Protein AF-A0A6H9XPT9-F1 (afdb_monomer)

Solvent-accessible surface area (backbone atoms only — not comparable to full-atom values): 5503 Å² total; per-residue (Å²): 140,83,76,79,55,76,62,50,59,53,51,52,49,50,50,55,50,51,52,51,52,53,52,51,53,49,52,53,34,50,54,47,29,53,53,23,34,53,50,10,45,52,46,8,51,52,44,22,51,27,47,22,66,55,41,90,73,80,65,97,65,59,50,74,48,76,48,78,59,93,66,28,32,37,12,39,14,41,14,72,32,86,77,46,72,21,69,27,72,32,76,38,68,55,78,39,75,66,88,71,135

Nearest PDB structures (foldseek):
  8cht-assembly4_D  TM=5.388E-01  e=3.438E-01  Homo sapiens
  3w03-assembly1_B  TM=7.485E-01  e=9.575E-01  Homo sapiens
  8chv-assembly1_B  TM=4.580E-01  e=3.025E-01  Homo sapiens
  5bw0-assembly2_D  TM=3.370E-01  e=1.237E+00  Pseudomonas aeruginosa PAO1
  5vtm-assembly1_V  TM=3.633E-01  e=2.346E+00  Pseudomonas aeruginosa PAO1

Mean predicted aligned error: 6.99 Å

Sequence (101 aa):
MLGNDDGAVTVETAIATGALIAVFTTLVAGLVAVGAHLAAIDIVGAAARAYTIGVPYEPPRGAVTVTESGGLATATAVVPSPLGAQTARAIFPIEQEFGTP

pLDDT: mean 89.88, std 13.87, range [42.06, 98.5]

Foldseek 3Di:
DDDPCVVVVVVVVVVVVVVVVVVVVVVVLVVQLVVQQVLQVVQQVVCQVCQLVQHDDDRPAFDWDWDDDPQKIKIKTWGAGPVGIHIDIDIDGRPDHHPDD

Radius of gyration: 23.99 Å; Cα contacts (8 Å, |Δi|>4): 143; chains: 1; bounding box: 65×18×70 Å

Organism: NCBI:txid43768

Structure (mmCIF, N/CA/C/O backbone):
data_AF-A0A6H9XPT9-F1
#
_entry.id   AF-A0A6H9XPT9-F1
#
loop_
_atom_site.group_PDB
_atom_site.id
_atom_site.type_symbol
_atom_site.label_atom_id
_atom_site.label_alt_id
_atom_site.label_comp_id
_atom_site.label_asym_id
_atom_site.label_entity_id
_atom_site.label_seq_id
_atom_site.pdbx_PDB_ins_code
_atom_site.Cartn_x
_atom_site.Cartn_y
_atom_site.Cartn_z
_atom_site.occupancy
_atom_site.B_iso_or_equiv
_atom_site.auth_seq_id
_atom_site.auth_comp_id
_atom_site.auth_asym_id
_atom_site.auth_atom_id
_atom_site.pdbx_PDB_model_num
ATOM 1 N N . MET A 1 1 ? 38.560 7.693 -45.752 1.00 42.06 1 MET A N 1
ATOM 2 C CA . MET A 1 1 ? 37.948 7.303 -44.466 1.00 42.06 1 MET A CA 1
ATOM 3 C C . MET A 1 1 ? 36.934 8.373 -44.100 1.00 42.06 1 MET A C 1
ATOM 5 O O . MET A 1 1 ? 37.325 9.405 -43.584 1.00 42.06 1 MET A O 1
ATOM 9 N N . LEU A 1 2 ? 35.669 8.170 -44.460 1.00 49.44 2 LEU A N 1
ATOM 10 C CA . LEU A 1 2 ? 34.535 8.928 -43.930 1.00 49.44 2 LEU A CA 1
ATOM 11 C C . LEU A 1 2 ? 33.690 7.873 -43.226 1.00 49.44 2 LEU A C 1
ATOM 13 O O . LEU A 1 2 ? 33.045 7.054 -43.879 1.00 49.44 2 LEU A O 1
ATOM 17 N N . GLY A 1 3 ? 33.896 7.777 -41.914 1.00 53.34 3 GLY A N 1
ATOM 18 C CA . GLY A 1 3 ? 33.158 6.875 -41.046 1.00 53.34 3 GLY A CA 1
ATOM 19 C C . GLY A 1 3 ? 31.707 7.327 -40.971 1.00 53.34 3 GLY A C 1
ATOM 20 O O . GLY A 1 3 ? 31.407 8.514 -41.013 1.00 53.34 3 GLY A O 1
ATOM 21 N N . ASN A 1 4 ? 30.818 6.351 -40.939 1.00 59.25 4 ASN A N 1
ATOM 22 C CA . ASN A 1 4 ? 29.375 6.491 -40.886 1.00 59.25 4 ASN A CA 1
ATOM 23 C C . ASN A 1 4 ? 28.921 7.077 -39.527 1.00 59.25 4 ASN A C 1
ATOM 25 O O . ASN A 1 4 ? 28.417 6.339 -38.680 1.00 59.25 4 ASN A O 1
ATOM 29 N N . ASP A 1 5 ? 29.107 8.382 -39.312 1.00 61.75 5 ASP A N 1
ATOM 30 C CA . ASP A 1 5 ? 28.733 9.070 -38.062 1.00 61.75 5 ASP A CA 1
ATOM 31 C C . ASP A 1 5 ? 27.226 9.381 -37.970 1.00 61.75 5 ASP A C 1
ATOM 33 O O . ASP A 1 5 ? 26.685 9.481 -36.870 1.00 61.75 5 ASP A O 1
ATOM 37 N N . ASP A 1 6 ? 26.505 9.426 -39.096 1.00 61.72 6 ASP A N 1
ATOM 38 C CA . ASP A 1 6 ? 25.055 9.698 -39.126 1.00 61.72 6 ASP A CA 1
ATOM 39 C C . ASP A 1 6 ? 24.230 8.623 -38.388 1.00 61.72 6 ASP A C 1
ATOM 41 O O . ASP A 1 6 ? 23.198 8.903 -37.775 1.00 61.72 6 ASP A O 1
ATOM 45 N N . GLY A 1 7 ? 24.699 7.370 -38.395 1.00 58.72 7 GLY A N 1
ATOM 46 C CA . GLY A 1 7 ? 24.087 6.285 -37.623 1.00 58.72 7 GLY A CA 1
ATOM 47 C C . GLY A 1 7 ? 24.363 6.388 -36.120 1.00 58.72 7 GLY A C 1
ATOM 48 O O . GLY A 1 7 ? 23.501 6.038 -35.316 1.00 58.72 7 GLY A O 1
ATOM 49 N N . ALA A 1 8 ? 25.531 6.907 -35.730 1.00 58.88 8 ALA A N 1
ATOM 50 C CA . ALA A 1 8 ? 25.936 7.015 -34.331 1.00 58.88 8 ALA A CA 1
ATOM 51 C C . ALA A 1 8 ? 25.064 8.025 -33.568 1.00 58.88 8 ALA A C 1
ATOM 53 O O . ALA A 1 8 ? 24.501 7.676 -32.531 1.00 58.88 8 ALA A O 1
ATOM 54 N N . VAL A 1 9 ? 24.830 9.216 -34.136 1.00 66.50 9 VAL A N 1
ATOM 55 C CA . VAL A 1 9 ? 23.987 10.248 -33.500 1.00 66.50 9 VAL A CA 1
ATOM 56 C C . VAL A 1 9 ? 22.533 9.805 -33.303 1.00 66.50 9 VAL A C 1
ATOM 58 O O . VAL A 1 9 ? 21.906 10.178 -32.311 1.00 66.50 9 VAL A O 1
ATOM 61 N N . THR A 1 10 ? 21.979 8.968 -34.186 1.00 81.19 10 THR A N 1
ATOM 62 C CA . THR A 1 10 ? 20.601 8.460 -34.025 1.00 81.19 10 THR A CA 1
ATOM 63 C C . THR A 1 10 ? 20.489 7.382 -32.947 1.00 81.19 10 THR A C 1
ATOM 65 O O . THR A 1 10 ? 19.541 7.409 -32.160 1.00 81.19 10 THR A O 1
ATOM 68 N N . VAL A 1 11 ? 21.467 6.475 -32.851 1.00 84.81 11 VAL A N 1
ATOM 69 C CA . VAL A 1 11 ? 21.506 5.436 -31.809 1.00 84.81 11 VAL A CA 1
ATOM 70 C C . VAL A 1 11 ? 21.760 6.052 -30.435 1.00 84.81 11 VAL A C 1
ATOM 72 O O . VAL A 1 11 ? 21.053 5.723 -29.485 1.00 84.81 11 VAL A O 1
ATOM 75 N N . GLU A 1 12 ? 22.702 6.989 -30.320 1.00 86.06 12 GLU A N 1
ATOM 76 C CA . GLU A 1 12 ? 22.958 7.722 -29.075 1.00 86.06 12 GLU A CA 1
ATOM 77 C C . GLU A 1 12 ? 21.722 8.500 -28.617 1.00 86.06 12 GLU A C 1
ATOM 79 O O . GLU A 1 12 ? 21.338 8.422 -27.449 1.00 86.06 12 GLU A O 1
ATOM 84 N N . THR A 1 13 ? 21.033 9.175 -29.545 1.00 91.50 13 THR A N 1
ATOM 85 C CA . THR A 1 13 ? 19.779 9.883 -29.248 1.00 91.50 13 THR A CA 1
ATOM 86 C C . THR A 1 13 ? 18.680 8.921 -28.801 1.00 91.50 13 THR A C 1
ATOM 88 O O . THR A 1 13 ? 17.943 9.221 -27.858 1.00 91.50 13 THR A O 1
ATOM 91 N N . ALA A 1 14 ? 18.567 7.749 -29.431 1.00 91.81 14 ALA A N 1
ATOM 92 C CA . ALA A 1 14 ? 17.594 6.733 -29.045 1.00 91.81 14 ALA A CA 1
ATOM 93 C C . ALA A 1 14 ? 17.881 6.172 -27.644 1.00 91.81 14 ALA A C 1
ATOM 95 O O . ALA A 1 14 ? 16.960 6.047 -26.836 1.00 91.81 14 ALA A O 1
ATOM 96 N N . ILE A 1 15 ? 19.149 5.896 -27.324 1.00 94.38 15 ILE A N 1
ATOM 97 C CA . ILE A 1 15 ? 19.570 5.422 -25.999 1.00 94.38 15 ILE A CA 1
ATOM 98 C C . ILE A 1 15 ? 19.320 6.499 -24.940 1.00 94.38 15 ILE A C 1
ATOM 100 O O . ILE A 1 15 ? 18.715 6.206 -23.909 1.00 94.38 15 ILE A O 1
ATOM 104 N N . ALA A 1 16 ? 19.724 7.745 -25.197 1.00 93.69 16 ALA A N 1
ATOM 105 C CA . ALA A 1 16 ? 19.506 8.861 -24.279 1.00 93.69 16 ALA A CA 1
ATOM 106 C C . ALA A 1 16 ? 18.009 9.082 -24.012 1.00 93.69 16 ALA A C 1
ATOM 108 O O . ALA A 1 16 ? 17.587 9.221 -22.864 1.00 93.69 16 ALA A O 1
ATOM 109 N N . THR A 1 17 ? 17.187 9.039 -25.063 1.00 95.44 17 THR A N 1
ATOM 110 C CA . THR A 1 17 ? 15.728 9.177 -24.952 1.00 95.44 17 THR A CA 1
ATOM 111 C C . THR A 1 17 ? 15.114 8.007 -24.184 1.00 95.44 17 THR A C 1
ATOM 113 O O . THR A 1 17 ? 14.304 8.220 -23.283 1.00 95.44 17 THR A O 1
ATOM 116 N N . GLY A 1 18 ? 15.530 6.772 -24.477 1.00 96.88 18 GLY A N 1
ATOM 117 C CA . GLY A 1 18 ? 15.093 5.579 -23.752 1.00 96.88 18 GLY A CA 1
ATOM 118 C C . GLY A 1 18 ? 15.433 5.646 -22.261 1.00 96.88 18 GLY A C 1
ATOM 119 O O . GLY A 1 18 ? 14.580 5.357 -21.421 1.00 96.88 18 GLY A O 1
ATOM 120 N N . ALA A 1 19 ? 16.641 6.104 -21.922 1.00 97.31 19 ALA A N 1
ATOM 121 C CA . ALA A 1 19 ? 17.063 6.307 -20.540 1.00 97.31 19 ALA A CA 1
ATOM 122 C C . ALA A 1 19 ? 16.203 7.362 -19.826 1.00 97.31 19 ALA A C 1
ATOM 124 O O . ALA A 1 19 ? 15.748 7.126 -18.707 1.00 97.31 19 ALA A O 1
ATOM 125 N N . LEU A 1 20 ? 15.912 8.494 -20.476 1.00 97.69 20 LEU A N 1
ATOM 126 C CA . LEU A 1 20 ? 15.044 9.531 -19.909 1.00 97.69 20 LEU A CA 1
ATOM 127 C C . LEU A 1 20 ? 13.613 9.032 -19.679 1.00 97.69 20 LEU A C 1
ATOM 129 O O . LEU A 1 20 ? 13.039 9.296 -18.624 1.00 97.69 20 LEU A O 1
ATOM 133 N N . ILE A 1 21 ? 13.052 8.268 -20.619 1.00 98.06 21 ILE A N 1
ATOM 134 C CA . ILE A 1 21 ? 11.728 7.649 -20.459 1.00 98.06 21 ILE A CA 1
ATOM 135 C C . ILE A 1 21 ? 11.734 6.663 -19.282 1.00 98.06 21 ILE A C 1
ATOM 137 O O . ILE A 1 21 ? 10.809 6.671 -18.466 1.00 98.06 21 ILE A O 1
ATOM 141 N N . ALA A 1 22 ? 12.779 5.843 -19.147 1.00 98.00 22 ALA A N 1
ATOM 142 C CA . ALA A 1 22 ? 12.911 4.902 -18.036 1.00 98.00 22 ALA A CA 1
ATOM 143 C C . ALA A 1 22 ? 12.985 5.622 -16.679 1.00 98.00 22 ALA A C 1
ATOM 145 O O . ALA A 1 22 ? 12.276 5.258 -15.739 1.00 98.00 22 ALA A O 1
ATOM 146 N N . VAL A 1 23 ? 13.777 6.692 -16.576 1.00 98.25 23 VAL A N 1
ATOM 147 C CA . VAL A 1 23 ? 13.854 7.510 -15.356 1.00 98.25 23 VAL A CA 1
ATOM 148 C C . VAL A 1 23 ? 12.502 8.154 -15.053 1.00 98.25 23 VAL A C 1
ATOM 150 O O . VAL A 1 23 ? 12.013 8.054 -13.929 1.00 98.25 23 VAL A O 1
ATOM 153 N N . PHE A 1 24 ? 11.860 8.766 -16.048 1.00 98.25 24 PHE A N 1
ATOM 154 C CA . PHE A 1 24 ? 10.570 9.429 -15.873 1.00 98.25 24 PHE A CA 1
ATOM 155 C C . PHE A 1 24 ? 9.481 8.464 -15.391 1.00 98.25 24 PHE A C 1
ATOM 157 O O . PHE A 1 24 ? 8.794 8.736 -14.407 1.00 98.25 24 PHE A O 1
ATOM 164 N N . THR A 1 25 ? 9.350 7.307 -16.038 1.00 98.25 25 THR A N 1
ATOM 165 C CA . THR A 1 25 ? 8.375 6.282 -15.634 1.00 98.25 25 THR A CA 1
ATOM 166 C C . THR A 1 25 ? 8.656 5.750 -14.229 1.00 98.25 25 THR A C 1
ATOM 168 O O . THR A 1 25 ? 7.719 5.559 -13.454 1.00 98.25 25 THR A O 1
ATOM 171 N N . THR A 1 26 ? 9.930 5.610 -13.853 1.00 98.00 26 THR A N 1
ATOM 172 C CA . THR A 1 26 ? 10.337 5.230 -12.491 1.00 98.00 26 THR A CA 1
ATOM 173 C C . THR A 1 26 ? 9.933 6.288 -11.459 1.00 98.00 26 THR A C 1
ATOM 175 O O . THR A 1 26 ? 9.410 5.942 -10.400 1.00 98.00 26 THR A O 1
ATOM 178 N N . LEU A 1 27 ? 10.103 7.580 -11.763 1.00 98.38 27 LEU A N 1
ATOM 179 C CA . LEU A 1 27 ? 9.671 8.674 -10.884 1.00 98.38 27 LEU A CA 1
ATOM 180 C C . LEU A 1 27 ? 8.152 8.674 -10.679 1.00 98.38 27 LEU A C 1
ATOM 182 O O . LEU A 1 27 ? 7.680 8.796 -9.548 1.00 98.38 27 LEU A O 1
ATOM 186 N N . VAL A 1 28 ? 7.383 8.487 -11.754 1.00 98.44 28 VAL A N 1
ATOM 187 C CA . VAL A 1 28 ? 5.917 8.397 -11.677 1.00 98.44 28 VAL A CA 1
ATOM 188 C C . VAL A 1 28 ? 5.489 7.183 -10.851 1.00 98.44 28 VAL A C 1
ATOM 190 O O . VAL A 1 28 ? 4.630 7.309 -9.979 1.00 98.44 28 VAL A O 1
ATOM 193 N N . ALA A 1 29 ? 6.116 6.022 -11.059 1.00 98.19 29 ALA A N 1
ATOM 194 C CA . ALA A 1 29 ? 5.865 4.828 -10.253 1.00 98.19 29 ALA A CA 1
ATOM 195 C C . ALA A 1 29 ? 6.146 5.078 -8.759 1.00 98.19 29 ALA A C 1
ATOM 197 O O . ALA A 1 29 ? 5.349 4.675 -7.909 1.00 98.19 29 ALA A O 1
ATOM 198 N N . GLY A 1 30 ? 7.223 5.807 -8.450 1.00 98.19 30 GLY A N 1
ATOM 199 C CA . GLY A 1 30 ? 7.555 6.256 -7.097 1.00 98.19 30 GLY A CA 1
ATOM 200 C C . GLY A 1 30 ? 6.471 7.136 -6.478 1.00 98.19 30 GLY A C 1
ATOM 201 O O . GLY A 1 30 ? 6.039 6.884 -5.355 1.00 98.19 30 GLY A O 1
ATOM 202 N N . LEU A 1 31 ? 5.964 8.121 -7.221 1.00 98.38 31 LEU A N 1
ATOM 203 C CA . LEU A 1 31 ? 4.895 8.997 -6.738 1.00 98.38 31 LEU A CA 1
ATOM 204 C C . LEU A 1 31 ? 3.600 8.223 -6.451 1.00 98.38 31 LEU A C 1
ATOM 206 O O . LEU A 1 31 ? 2.955 8.446 -5.425 1.00 98.38 31 LEU A O 1
ATOM 210 N N . VAL A 1 32 ? 3.238 7.273 -7.317 1.00 98.25 32 VAL A N 1
ATOM 211 C CA . VAL A 1 32 ? 2.072 6.404 -7.097 1.00 98.25 32 VAL A CA 1
ATOM 212 C C . VAL A 1 32 ? 2.267 5.515 -5.866 1.00 98.25 32 VAL A C 1
ATOM 214 O O . VAL A 1 32 ? 1.311 5.300 -5.121 1.00 98.25 32 VAL A O 1
ATOM 217 N N . ALA A 1 33 ? 3.482 5.021 -5.614 1.00 98.00 33 ALA A N 1
ATOM 218 C CA . ALA A 1 33 ? 3.789 4.253 -4.408 1.00 98.00 33 ALA A CA 1
ATOM 219 C C . ALA A 1 33 ? 3.617 5.098 -3.136 1.00 98.00 33 ALA A C 1
ATOM 221 O O . ALA A 1 33 ? 2.947 4.662 -2.203 1.00 98.00 33 ALA A O 1
ATOM 222 N N . VAL A 1 34 ? 4.108 6.341 -3.125 1.00 98.31 34 VAL A N 1
ATOM 223 C CA . VAL A 1 34 ? 3.877 7.270 -2.005 1.00 98.31 34 VAL A CA 1
ATOM 224 C C . VAL A 1 34 ? 2.380 7.528 -1.807 1.00 98.31 34 VAL A C 1
ATOM 226 O O . VAL A 1 34 ? 1.886 7.432 -0.685 1.00 98.31 34 VAL A O 1
ATOM 229 N N . GLY A 1 35 ? 1.631 7.773 -2.886 1.00 98.12 35 GLY A N 1
ATOM 230 C CA . GLY A 1 35 ? 0.177 7.943 -2.819 1.00 98.12 35 GLY A CA 1
ATOM 231 C C . GLY A 1 35 ? -0.547 6.713 -2.258 1.00 98.12 35 GLY A C 1
ATOM 232 O O . GLY A 1 35 ? -1.453 6.846 -1.438 1.00 98.12 35 GLY A O 1
ATOM 233 N N . ALA A 1 36 ? -0.118 5.507 -2.637 1.00 98.31 36 ALA A N 1
ATOM 234 C CA . ALA A 1 36 ? -0.654 4.261 -2.095 1.00 98.31 36 ALA A CA 1
ATOM 235 C C . ALA A 1 36 ? -0.341 4.088 -0.599 1.00 98.31 36 ALA A C 1
ATOM 237 O O . ALA A 1 36 ? -1.193 3.598 0.139 1.00 98.31 36 ALA A O 1
ATOM 238 N N . HIS A 1 37 ? 0.835 4.520 -0.137 1.00 98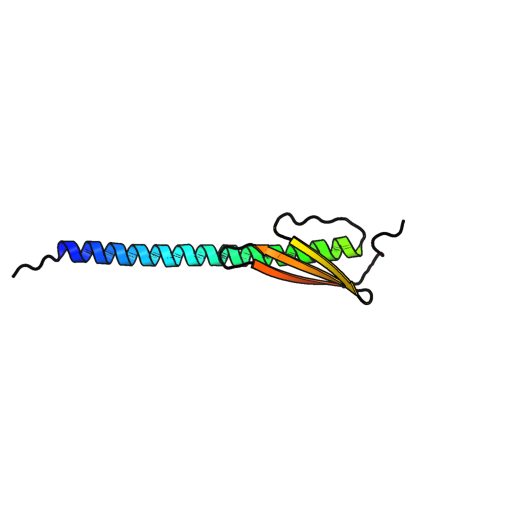.25 37 HIS A N 1
ATOM 239 C CA . HIS A 1 37 ? 1.180 4.489 1.284 1.00 98.25 37 HIS A CA 1
ATOM 240 C C . HIS A 1 37 ? 0.349 5.485 2.106 1.00 98.25 37 HIS A C 1
ATOM 242 O O . HIS A 1 37 ? -0.178 5.117 3.152 1.00 98.25 37 HIS A O 1
ATOM 248 N N . LEU A 1 38 ? 0.151 6.712 1.609 1.00 98.06 38 LEU A N 1
ATOM 249 C CA . LEU A 1 38 ? -0.735 7.692 2.251 1.00 98.06 38 LEU A CA 1
ATOM 250 C C . LEU A 1 38 ? -2.182 7.189 2.320 1.00 98.06 38 LEU A C 1
ATOM 252 O O . LEU A 1 38 ? -2.819 7.304 3.363 1.00 98.06 38 LEU A O 1
ATOM 256 N N . ALA A 1 39 ? -2.675 6.567 1.245 1.00 98.19 39 ALA A N 1
ATOM 257 C CA . ALA A 1 39 ? -3.986 5.924 1.248 1.00 98.19 39 ALA A CA 1
ATOM 258 C C . ALA A 1 39 ? -4.064 4.798 2.291 1.00 98.19 39 ALA A C 1
ATOM 260 O O . ALA A 1 39 ? -5.064 4.686 2.989 1.00 98.19 39 ALA A O 1
ATOM 261 N N . ALA A 1 40 ? -3.010 3.989 2.448 1.00 98.38 40 ALA A N 1
ATOM 262 C CA . ALA A 1 40 ? -2.970 2.959 3.483 1.00 98.38 40 ALA A CA 1
ATOM 263 C C . ALA A 1 40 ? -3.060 3.562 4.897 1.00 98.38 40 ALA A C 1
ATOM 265 O O . ALA A 1 40 ? -3.762 3.002 5.735 1.00 98.38 40 ALA A O 1
ATOM 266 N N . ILE A 1 41 ? -2.393 4.697 5.156 1.00 98.38 41 ILE A N 1
ATOM 267 C CA . ILE A 1 41 ? -2.451 5.421 6.441 1.00 98.38 41 ILE A CA 1
ATOM 268 C C . ILE A 1 41 ? -3.872 5.918 6.734 1.00 98.38 41 ILE A C 1
ATOM 270 O O . ILE A 1 41 ? -4.379 5.707 7.836 1.00 98.38 41 ILE A O 1
ATOM 274 N N . ASP A 1 42 ? -4.521 6.544 5.753 1.00 98.06 42 ASP A N 1
ATOM 275 C CA . ASP A 1 42 ? -5.904 7.012 5.887 1.00 98.06 42 ASP A CA 1
ATOM 276 C C . ASP A 1 42 ? -6.864 5.842 6.162 1.00 98.06 42 ASP A C 1
ATOM 278 O O . ASP A 1 42 ? -7.629 5.867 7.128 1.00 98.06 42 ASP A O 1
ATOM 282 N N . ILE A 1 43 ? -6.730 4.754 5.393 1.00 98.38 43 ILE A N 1
ATOM 283 C CA . ILE A 1 43 ? -7.534 3.537 5.547 1.00 98.38 43 ILE A CA 1
ATOM 284 C C . ILE A 1 43 ? -7.379 2.931 6.943 1.00 98.38 43 ILE A C 1
ATOM 286 O O . ILE A 1 43 ? -8.386 2.591 7.559 1.00 98.38 43 ILE A O 1
ATOM 290 N N . VAL A 1 44 ? -6.159 2.781 7.477 1.00 98.19 44 VAL A N 1
ATOM 291 C CA . VAL A 1 44 ? -6.006 2.217 8.832 1.00 98.19 44 VAL A CA 1
ATOM 292 C C . VAL A 1 44 ? -6.581 3.124 9.907 1.00 98.19 44 VAL A C 1
ATOM 294 O O . VAL A 1 44 ? -7.139 2.609 10.871 1.00 98.19 44 VAL A O 1
ATOM 297 N N . GLY A 1 45 ? -6.473 4.446 9.755 1.00 96.06 45 GLY A N 1
ATOM 298 C CA . GLY A 1 45 ? -7.058 5.397 10.697 1.00 96.06 45 GLY A CA 1
ATOM 299 C C . GLY A 1 45 ? -8.582 5.306 10.705 1.00 96.06 45 GLY A C 1
ATOM 300 O O . GLY A 1 45 ? -9.190 5.149 11.765 1.00 96.06 45 GLY A O 1
ATOM 301 N N . ALA A 1 46 ? -9.189 5.326 9.518 1.00 96.56 46 ALA A N 1
ATOM 302 C CA . ALA A 1 46 ? -10.630 5.198 9.350 1.00 96.56 46 ALA A CA 1
ATOM 303 C C . ALA A 1 46 ? -11.147 3.831 9.827 1.00 96.56 46 ALA A C 1
ATOM 305 O O . ALA A 1 46 ? -12.108 3.780 10.591 1.00 96.56 46 ALA A O 1
ATOM 306 N N . ALA A 1 47 ? -10.485 2.732 9.450 1.00 96.56 47 ALA A N 1
ATOM 307 C CA . ALA A 1 47 ? -10.881 1.378 9.833 1.00 96.56 47 ALA A CA 1
ATOM 308 C C . ALA A 1 47 ? -10.726 1.123 11.336 1.00 96.56 47 ALA A C 1
ATOM 310 O O . ALA A 1 47 ? -11.626 0.555 11.950 1.00 96.56 47 ALA A O 1
ATOM 311 N N . ALA A 1 48 ? -9.616 1.561 11.945 1.00 95.31 48 ALA A N 1
ATOM 312 C CA . ALA A 1 48 ? -9.430 1.448 13.389 1.00 95.31 48 ALA A CA 1
ATOM 313 C C . ALA A 1 48 ? -10.522 2.223 14.127 1.00 95.31 48 ALA A C 1
ATOM 315 O O . ALA A 1 48 ? -11.164 1.669 15.016 1.00 95.31 48 ALA A O 1
ATOM 316 N N . ARG A 1 49 ? -10.796 3.469 13.715 1.00 93.69 49 ARG A N 1
ATOM 317 C CA . ARG A 1 49 ? -11.849 4.273 14.336 1.00 93.69 49 ARG A CA 1
ATOM 318 C C . ARG A 1 49 ? -13.221 3.626 14.182 1.00 93.69 49 ARG A C 1
ATOM 320 O O . ARG A 1 49 ? -13.922 3.491 15.178 1.00 93.69 49 ARG A O 1
ATOM 327 N N . ALA A 1 50 ? -13.588 3.216 12.970 1.00 93.38 50 ALA A N 1
ATOM 328 C CA . ALA A 1 50 ? -14.872 2.585 12.684 1.00 93.38 50 ALA A CA 1
ATOM 329 C C . ALA A 1 50 ? -15.072 1.311 13.519 1.00 93.38 50 ALA A C 1
ATOM 331 O O . ALA A 1 50 ? -16.113 1.154 14.157 1.00 93.38 50 ALA A O 1
ATOM 332 N N . TYR A 1 51 ? -14.035 0.473 13.623 1.00 93.50 51 TYR A N 1
ATOM 333 C CA . TYR A 1 51 ? -14.054 -0.713 14.476 1.00 93.50 51 TYR A CA 1
ATOM 334 C C . TYR A 1 51 ? -14.249 -0.357 15.956 1.00 93.50 51 TYR A C 1
ATOM 336 O O . TYR A 1 51 ? -15.071 -0.961 16.630 1.00 93.50 51 TYR A O 1
ATOM 344 N N . THR A 1 52 ? -13.563 0.664 16.479 1.00 91.25 52 THR A N 1
ATOM 345 C CA . THR A 1 52 ? -13.707 1.038 17.902 1.00 91.25 52 THR A CA 1
ATOM 346 C C . THR A 1 52 ? -15.088 1.573 18.283 1.00 91.25 52 THR A C 1
ATOM 348 O O . THR A 1 52 ? -15.395 1.606 19.470 1.00 91.25 52 THR A O 1
ATOM 351 N N . ILE A 1 53 ? -15.902 1.999 17.308 1.00 89.94 53 ILE A N 1
ATOM 352 C CA . ILE A 1 53 ? -17.247 2.559 17.526 1.00 89.94 53 ILE A CA 1
ATOM 353 C C . ILE A 1 53 ? -18.373 1.679 16.962 1.00 89.94 53 ILE A C 1
ATOM 355 O O . ILE A 1 53 ? -19.506 2.141 16.859 1.00 89.94 53 ILE A O 1
ATOM 359 N N . GLY A 1 54 ? -18.091 0.439 16.548 1.00 88.69 54 GLY A N 1
ATOM 360 C CA . GLY A 1 54 ? -19.146 -0.460 16.066 1.00 88.69 54 GLY A CA 1
ATOM 361 C C . GLY A 1 54 ? -19.635 -0.208 14.632 1.00 88.69 54 GLY A C 1
ATOM 362 O O . GLY A 1 54 ? -20.695 -0.704 14.259 1.00 88.69 54 GLY A O 1
ATOM 363 N N . VAL A 1 55 ? -18.914 0.570 13.815 1.00 91.12 55 VAL A N 1
ATOM 364 C CA . VAL A 1 55 ? -19.350 0.955 12.459 1.00 91.12 55 VAL A CA 1
ATOM 365 C C . VAL A 1 55 ? -18.641 0.108 11.393 1.00 91.12 55 VAL A C 1
ATOM 367 O O . VAL A 1 55 ? -17.413 -0.007 11.430 1.00 91.12 55 VAL A O 1
ATOM 370 N N . PRO A 1 56 ? -19.366 -0.473 10.414 1.00 90.75 56 PRO A N 1
ATOM 371 C CA . PRO A 1 56 ? -18.739 -1.191 9.309 1.00 90.75 56 PRO A CA 1
ATOM 372 C C . PRO A 1 56 ? -17.950 -0.232 8.411 1.00 90.75 56 PRO A C 1
AT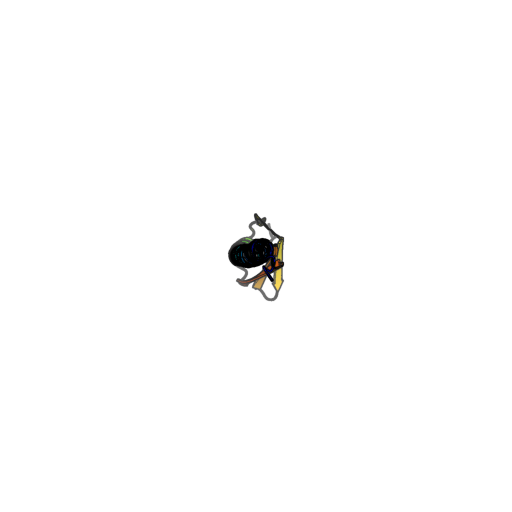OM 374 O O . PRO A 1 56 ? -18.392 0.880 8.121 1.00 90.75 56 PRO A O 1
ATOM 377 N N . TYR A 1 57 ? -16.794 -0.685 7.933 1.00 94.25 57 TYR A N 1
ATOM 378 C CA . TYR A 1 57 ? -15.927 0.086 7.050 1.00 94.25 57 TYR A CA 1
ATOM 379 C C . TYR A 1 57 ? -15.412 -0.793 5.913 1.00 94.25 57 TYR A C 1
ATOM 381 O O . TYR A 1 57 ? -14.863 -1.863 6.163 1.00 94.25 57 TYR A O 1
ATOM 389 N N . GLU A 1 58 ? -15.557 -0.303 4.683 1.00 96.44 58 GLU A N 1
ATOM 390 C CA . GLU A 1 58 ? -15.011 -0.925 3.477 1.00 96.44 58 GLU A CA 1
ATOM 391 C C . GLU A 1 58 ? -13.984 0.033 2.855 1.00 96.44 58 GLU A C 1
ATOM 393 O O . GLU A 1 58 ? -14.321 1.191 2.575 1.00 96.44 58 GLU A O 1
ATOM 398 N N . PRO A 1 59 ? -12.727 -0.395 2.645 1.00 96.19 59 PRO A N 1
ATOM 399 C CA . PRO A 1 59 ? -11.717 0.466 2.056 1.00 96.19 59 PRO A CA 1
ATOM 400 C C . PRO A 1 59 ? -12.033 0.727 0.574 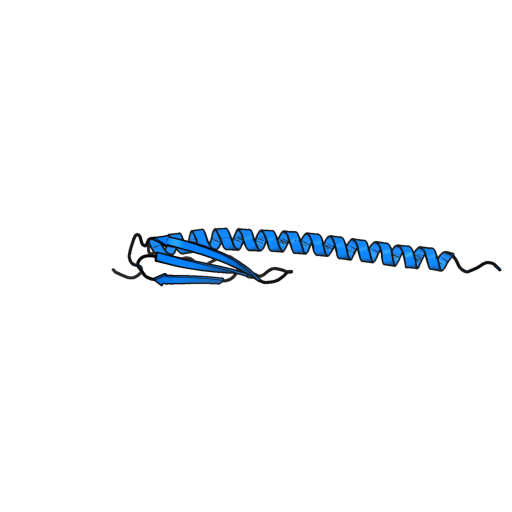1.00 96.19 59 PRO A C 1
ATOM 402 O O . PRO A 1 59 ? -12.322 -0.206 -0.174 1.00 96.19 59 PRO A O 1
ATOM 405 N N . PRO A 1 60 ? -11.883 1.967 0.077 1.00 94.56 60 PRO A N 1
ATOM 406 C CA . PRO A 1 60 ? -12.104 2.270 -1.340 1.00 94.56 60 PRO A CA 1
ATOM 407 C C . PRO A 1 60 ? -11.063 1.610 -2.260 1.00 94.56 60 PRO A C 1
ATOM 409 O O . PRO A 1 60 ? -11.253 1.531 -3.474 1.00 94.56 60 PRO A O 1
ATOM 412 N N . ARG A 1 61 ? -9.926 1.176 -1.702 1.00 94.00 61 ARG A N 1
ATOM 413 C CA . ARG A 1 61 ? -8.833 0.532 -2.429 1.00 94.00 61 ARG A CA 1
ATOM 414 C C . ARG A 1 61 ? -8.017 -0.363 -1.503 1.00 94.00 61 ARG A C 1
ATOM 416 O O . ARG A 1 61 ? -7.664 0.049 -0.405 1.00 94.00 61 ARG A O 1
ATOM 423 N N . GLY A 1 62 ? -7.599 -1.522 -2.008 1.00 95.62 62 GLY A N 1
ATOM 424 C CA . GLY A 1 62 ? -6.768 -2.455 -1.248 1.00 95.62 62 GLY A CA 1
ATOM 425 C C . GLY A 1 62 ? -7.593 -3.290 -0.274 1.00 95.62 62 GLY A C 1
ATOM 426 O O . GLY A 1 62 ? -8.771 -3.528 -0.513 1.00 95.62 62 GLY A O 1
ATOM 427 N N . ALA A 1 63 ? -6.956 -3.755 0.794 1.00 97.81 63 ALA A N 1
ATOM 428 C CA . ALA A 1 63 ? -7.600 -4.536 1.842 1.00 97.81 63 ALA A CA 1
ATOM 429 C C . ALA A 1 63 ? -7.195 -4.006 3.216 1.00 97.81 63 ALA A C 1
ATOM 431 O O . ALA A 1 63 ? -6.079 -3.512 3.394 1.00 97.81 63 ALA A O 1
ATOM 432 N N . VAL A 1 64 ? -8.091 -4.141 4.190 1.00 97.81 64 VAL A N 1
ATOM 433 C CA . VAL A 1 64 ? -7.823 -3.813 5.589 1.00 97.81 64 VAL A CA 1
ATOM 434 C C . VAL A 1 64 ? -8.280 -4.957 6.479 1.00 97.81 64 VAL A C 1
ATOM 436 O O . VAL A 1 64 ? -9.329 -5.554 6.259 1.00 97.81 64 VAL A O 1
ATOM 439 N N . THR A 1 65 ? -7.474 -5.272 7.482 1.00 97.44 65 THR A N 1
ATOM 440 C CA . THR A 1 65 ? -7.796 -6.261 8.511 1.00 97.44 65 THR A CA 1
ATOM 441 C C . THR A 1 65 ? -7.680 -5.601 9.869 1.00 97.44 65 THR A C 1
ATOM 443 O O . THR A 1 65 ? -6.666 -4.952 10.144 1.00 97.44 65 THR A O 1
AT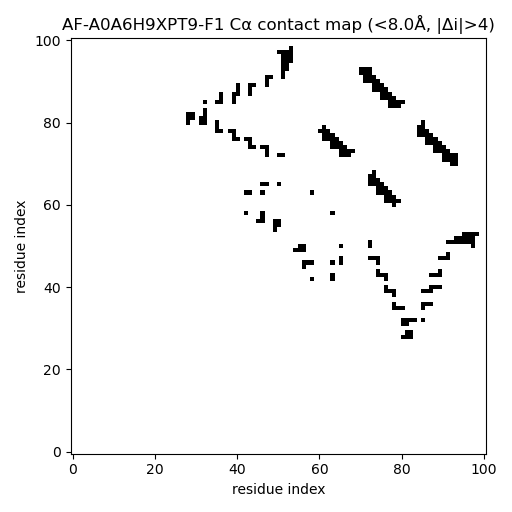OM 446 N N . VAL A 1 66 ? -8.686 -5.788 10.719 1.00 96.06 66 VAL A N 1
ATOM 447 C CA . VAL A 1 66 ? -8.663 -5.309 12.101 1.00 96.06 66 VAL A CA 1
ATOM 448 C C . VAL A 1 66 ? -8.637 -6.505 13.042 1.00 96.06 66 VAL A C 1
ATOM 450 O O . VAL A 1 66 ? -9.401 -7.451 12.872 1.00 96.06 66 VAL A O 1
ATOM 453 N N . THR A 1 67 ? -7.728 -6.478 14.010 1.00 94.56 67 THR A N 1
ATOM 454 C CA . THR A 1 67 ? -7.607 -7.494 15.058 1.00 94.56 67 THR A CA 1
ATOM 455 C C . THR A 1 67 ? -7.672 -6.824 16.415 1.00 94.56 67 THR A C 1
ATOM 457 O O . THR A 1 67 ? -6.948 -5.855 16.653 1.00 94.56 67 THR A O 1
ATOM 460 N N . GLU A 1 68 ? -8.474 -7.365 17.317 1.00 92.31 68 GLU A N 1
ATOM 461 C CA . GLU A 1 68 ? -8.582 -6.878 18.685 1.00 92.31 68 GLU A CA 1
ATOM 462 C C . GLU A 1 68 ? -7.749 -7.729 19.645 1.00 92.31 68 GLU A C 1
ATOM 464 O O . GLU A 1 68 ? -7.753 -8.958 19.573 1.00 92.31 68 GLU A O 1
ATOM 469 N N . SER A 1 69 ? -7.012 -7.076 20.543 1.00 90.56 69 SER A N 1
ATOM 470 C CA . SER A 1 69 ? -6.285 -7.747 21.620 1.00 90.56 69 SER A CA 1
ATOM 471 C C . SER A 1 69 ? -6.050 -6.793 22.785 1.00 90.56 69 SER A C 1
ATOM 473 O O . SER A 1 69 ? -5.495 -5.712 22.603 1.00 90.56 69 SER A O 1
ATOM 475 N N . GLY A 1 70 ? -6.417 -7.210 24.000 1.00 88.25 70 GLY A N 1
ATOM 476 C CA . GLY A 1 70 ? -6.141 -6.451 25.226 1.00 88.25 70 GLY A CA 1
ATOM 477 C C . GLY A 1 70 ? -6.811 -5.073 25.275 1.00 88.25 70 GLY A C 1
ATOM 478 O O . GLY A 1 70 ? -6.197 -4.125 25.755 1.00 88.25 70 GLY A O 1
ATOM 479 N N . GLY A 1 71 ? -8.030 -4.946 24.738 1.00 90.00 71 GLY A N 1
ATOM 480 C CA . GLY A 1 71 ? -8.754 -3.669 24.669 1.00 90.00 71 GLY A CA 1
ATOM 481 C C . GLY A 1 71 ? -8.213 -2.695 23.617 1.00 90.00 71 GLY A C 1
ATOM 482 O O . GLY A 1 71 ? -8.547 -1.511 23.650 1.00 90.00 71 GLY A O 1
ATOM 483 N N . LEU A 1 72 ? -7.377 -3.173 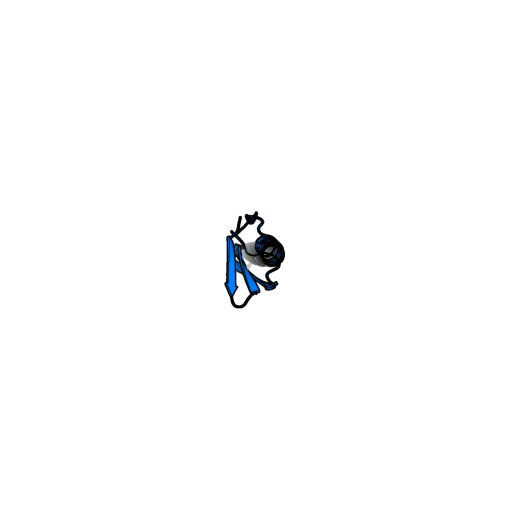22.689 1.00 92.94 72 LEU A N 1
ATOM 484 C CA . LEU A 1 72 ? -6.840 -2.396 21.576 1.00 92.94 72 LEU A CA 1
ATOM 485 C C . LEU A 1 72 ? -7.254 -3.015 20.238 1.00 92.94 72 LEU A C 1
ATOM 487 O O . LEU A 1 72 ? -7.016 -4.199 19.994 1.00 92.94 72 LEU A O 1
ATOM 491 N N . ALA A 1 73 ? -7.788 -2.193 19.339 1.00 94.00 73 ALA A N 1
ATOM 492 C CA . ALA A 1 73 ? -7.979 -2.520 17.934 1.00 94.00 73 ALA A CA 1
ATOM 493 C C . ALA A 1 73 ? -6.707 -2.190 17.147 1.00 94.00 73 ALA A C 1
ATOM 495 O O . ALA A 1 73 ? -6.257 -1.045 17.112 1.00 94.00 73 ALA A O 1
ATOM 496 N N . THR A 1 74 ? -6.129 -3.187 16.483 1.00 97.00 74 THR A N 1
ATOM 497 C CA . THR A 1 74 ? -5.052 -3.013 15.505 1.00 97.00 74 THR A CA 1
ATOM 498 C C . THR A 1 74 ? -5.627 -3.123 14.101 1.00 97.00 74 THR A C 1
ATOM 500 O O . THR A 1 74 ? -6.010 -4.214 13.693 1.00 97.00 74 THR A O 1
ATOM 503 N N . ALA A 1 75 ? -5.613 -2.036 13.333 1.00 97.50 75 ALA A N 1
ATOM 504 C CA . ALA A 1 75 ? -5.920 -2.057 11.906 1.00 97.50 75 ALA A CA 1
ATOM 505 C C . ALA A 1 75 ? -4.630 -2.132 11.081 1.00 97.50 75 ALA A C 1
ATOM 507 O O . ALA A 1 75 ? -3.683 -1.387 11.334 1.00 97.50 75 ALA A O 1
ATOM 508 N N . THR A 1 76 ? -4.602 -3.006 10.077 1.00 98.25 76 THR A N 1
ATOM 509 C CA . THR A 1 76 ? -3.511 -3.126 9.099 1.00 98.25 76 THR A CA 1
ATOM 510 C C . THR A 1 76 ? -4.094 -3.042 7.699 1.00 98.25 76 THR A C 1
ATOM 512 O O . THR A 1 76 ? -4.958 -3.846 7.356 1.00 98.25 76 THR A O 1
ATOM 515 N N . ALA A 1 77 ? -3.636 -2.080 6.899 1.00 98.38 77 ALA A N 1
ATOM 516 C CA . ALA A 1 77 ? -4.085 -1.895 5.523 1.00 98.38 77 ALA A CA 1
ATOM 517 C C . ALA A 1 77 ? -2.960 -2.194 4.543 1.00 98.38 77 ALA A C 1
ATOM 519 O O . ALA A 1 77 ? -1.801 -1.867 4.804 1.00 98.38 77 ALA A O 1
ATOM 520 N N . VAL A 1 78 ? -3.328 -2.774 3.404 1.00 98.50 78 VAL A N 1
ATOM 521 C CA . VAL A 1 78 ? -2.433 -3.103 2.297 1.00 98.50 78 VAL A CA 1
ATOM 522 C C . VAL A 1 78 ? -3.026 -2.548 1.008 1.00 98.50 78 VAL A C 1
ATOM 524 O O . VAL A 1 78 ? -4.119 -2.934 0.592 1.00 98.50 78 VAL A O 1
ATOM 527 N N . VAL A 1 79 ? -2.292 -1.651 0.354 1.00 98.44 79 VAL A N 1
ATOM 528 C CA . VAL A 1 79 ? -2.721 -0.960 -0.864 1.00 98.44 79 VAL A CA 1
ATOM 529 C C . VAL A 1 79 ? -1.735 -1.263 -2.000 1.00 98.44 79 VAL A C 1
ATOM 531 O O . VAL A 1 79 ? 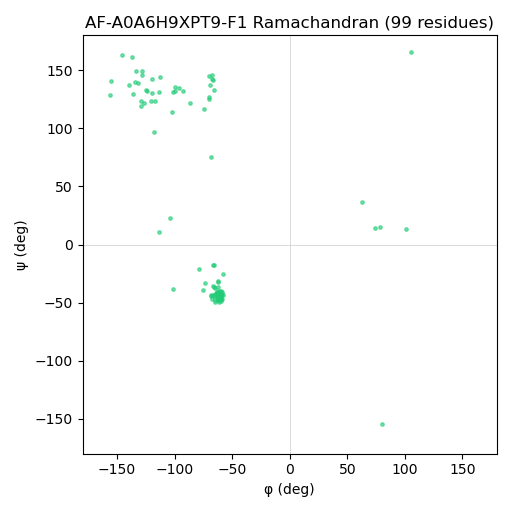-0.541 -0.992 -1.861 1.00 98.44 79 VAL A O 1
ATOM 534 N N . PRO A 1 80 ? -2.179 -1.807 -3.149 1.00 97.69 80 PRO A N 1
ATOM 535 C CA . PRO A 1 80 ? -1.273 -2.151 -4.244 1.00 97.69 80 PRO A CA 1
ATOM 536 C C . PRO A 1 80 ? -0.647 -0.902 -4.885 1.00 97.69 80 PRO A C 1
ATOM 538 O O . PRO A 1 80 ? -1.291 0.141 -5.020 1.00 97.69 80 PRO A O 1
ATOM 541 N N . SER A 1 81 ? 0.598 -1.002 -5.347 1.00 97.31 81 SER A N 1
ATOM 542 C CA . SER A 1 81 ? 1.250 0.053 -6.132 1.00 97.31 81 SER A CA 1
ATOM 543 C C . SER A 1 81 ? 2.197 -0.537 -7.184 1.00 97.31 81 SER A C 1
ATOM 545 O O . SER A 1 81 ? 2.582 -1.703 -7.056 1.00 97.31 81 SER A O 1
ATOM 547 N N . PRO A 1 82 ? 2.605 0.249 -8.199 1.00 95.75 82 PRO A N 1
ATOM 548 C CA . PRO A 1 82 ? 3.553 -0.195 -9.221 1.00 95.75 82 PRO A CA 1
ATOM 549 C C . PRO A 1 82 ? 4.903 -0.667 -8.665 1.00 95.75 82 PRO A C 1
ATOM 551 O O . PRO A 1 82 ? 5.561 -1.483 -9.299 1.00 95.75 82 PRO A O 1
ATOM 554 N N . LEU A 1 83 ? 5.305 -0.183 -7.484 1.00 95.62 83 LEU A N 1
ATOM 555 C CA . LEU A 1 83 ? 6.559 -0.559 -6.820 1.00 95.62 83 LEU A CA 1
ATOM 556 C C . LEU A 1 83 ? 6.346 -1.535 -5.650 1.00 95.62 83 LEU A C 1
ATOM 558 O O . LEU A 1 83 ? 7.174 -1.622 -4.747 1.00 95.62 83 LEU A O 1
ATOM 562 N N . GLY A 1 84 ? 5.228 -2.264 -5.652 1.00 96.44 84 GLY A N 1
ATOM 563 C CA . GLY A 1 84 ? 4.872 -3.232 -4.616 1.00 96.44 84 GLY A CA 1
ATOM 564 C C . GLY A 1 84 ? 3.768 -2.742 -3.682 1.00 96.44 84 GLY A C 1
ATOM 565 O O . GLY A 1 84 ? 3.398 -1.563 -3.665 1.00 96.44 84 GLY A O 1
ATOM 566 N N . ALA A 1 85 ? 3.197 -3.669 -2.918 1.00 97.81 85 ALA A N 1
ATOM 567 C CA . ALA A 1 85 ? 2.134 -3.357 -1.973 1.00 97.81 85 ALA A CA 1
ATOM 568 C C . ALA A 1 85 ? 2.65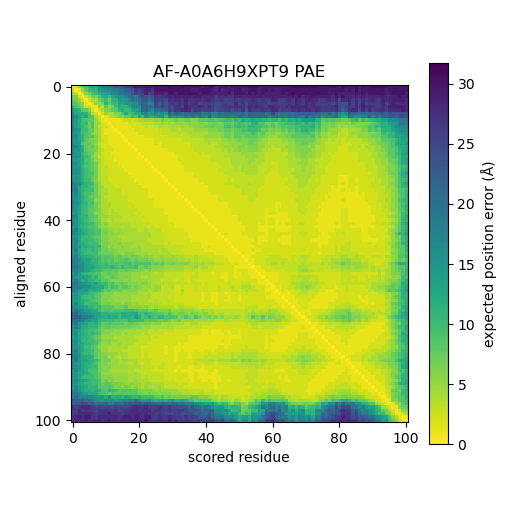2 -2.457 -0.840 1.00 97.81 85 ALA A C 1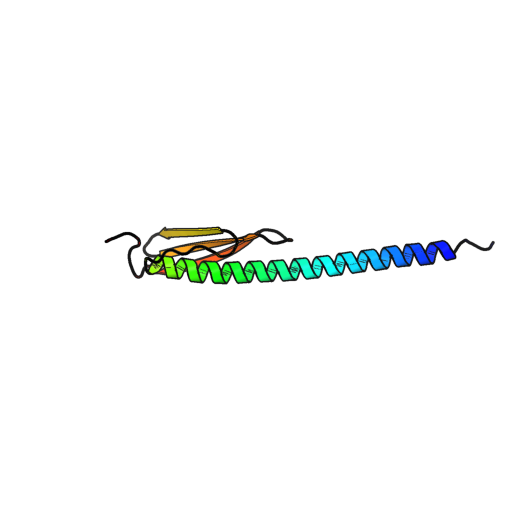
ATOM 570 O O . ALA A 1 85 ? 3.706 -2.715 -0.265 1.00 97.81 85 ALA A O 1
ATOM 571 N N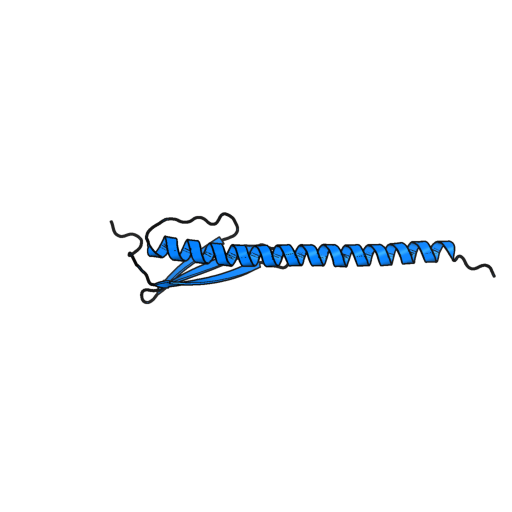 . GLN A 1 86 ? 1.907 -1.397 -0.542 1.00 98.31 86 GLN A N 1
ATOM 572 C CA . GLN A 1 86 ? 2.203 -0.452 0.527 1.00 98.31 86 GLN A CA 1
ATOM 573 C C . GLN A 1 86 ? 1.357 -0.789 1.745 1.00 98.31 86 GLN A C 1
ATOM 575 O O . GLN A 1 86 ? 0.144 -0.963 1.624 1.00 98.31 86 GLN A O 1
ATOM 580 N N . THR A 1 87 ? 1.993 -0.849 2.910 1.00 98.06 87 THR A N 1
ATOM 581 C CA . THR A 1 87 ? 1.348 -1.272 4.155 1.00 98.06 87 THR A CA 1
ATOM 582 C C . THR A 1 87 ? 1.407 -0.159 5.190 1.00 98.06 87 THR A C 1
ATOM 584 O O . THR A 1 87 ? 2.417 0.537 5.300 1.00 98.06 87 THR A O 1
ATOM 587 N N . ALA A 1 88 ? 0.340 -0.008 5.968 1.00 98.25 88 ALA A N 1
ATOM 588 C CA . ALA A 1 88 ? 0.298 0.852 7.146 1.00 98.25 88 ALA A CA 1
ATOM 589 C C . ALA A 1 88 ? -0.416 0.136 8.297 1.00 98.25 88 ALA A C 1
ATOM 591 O O . ALA A 1 88 ? -1.145 -0.836 8.080 1.00 98.25 88 ALA A O 1
ATOM 592 N N . ARG A 1 89 ? -0.197 0.615 9.526 1.00 97.94 89 ARG A N 1
ATOM 593 C CA . ARG A 1 89 ? -0.814 0.079 10.743 1.00 97.94 89 ARG A CA 1
ATOM 594 C C . ARG A 1 89 ? -1.223 1.211 11.678 1.00 97.94 89 ARG A C 1
ATOM 596 O O . ARG A 1 89 ? -0.438 2.127 11.901 1.00 97.94 89 ARG A O 1
ATOM 603 N N . ALA A 1 90 ? -2.411 1.099 12.262 1.00 97.12 90 ALA A N 1
ATOM 604 C CA . ALA A 1 90 ? -2.888 1.971 13.330 1.00 97.12 90 ALA A CA 1
ATOM 605 C C . ALA A 1 90 ? -3.386 1.140 14.517 1.00 97.12 90 ALA A C 1
ATOM 607 O O . ALA A 1 90 ? -3.864 0.018 14.341 1.00 97.12 90 ALA A O 1
ATOM 608 N N . ILE A 1 91 ? -3.248 1.684 15.726 1.00 96.31 91 ILE A N 1
ATOM 609 C CA . ILE A 1 91 ? -3.684 1.042 16.970 1.00 96.31 91 ILE A CA 1
ATOM 610 C C . ILE A 1 91 ? -4.527 2.045 17.748 1.00 96.31 91 ILE A C 1
ATOM 612 O O . ILE A 1 91 ? -4.060 3.149 18.019 1.00 96.31 91 ILE A O 1
ATOM 616 N N . PHE A 1 92 ? -5.759 1.667 18.076 1.00 93.31 92 PHE A N 1
ATOM 617 C CA . PHE A 1 92 ? -6.716 2.501 18.801 1.00 93.31 92 PHE A CA 1
ATOM 618 C C . PHE A 1 92 ? -7.279 1.729 20.007 1.00 93.31 92 PHE A C 1
ATOM 620 O O . PHE A 1 92 ? -7.440 0.511 19.915 1.00 93.31 92 PHE A O 1
ATOM 627 N N . PRO A 1 93 ? -7.579 2.394 21.135 1.00 92.31 93 PRO A N 1
ATOM 628 C CA . PRO A 1 93 ? -8.307 1.772 22.237 1.00 92.31 93 PRO A CA 1
ATOM 629 C C . PRO A 1 93 ? -9.770 1.518 21.857 1.00 92.31 93 PRO A C 1
ATOM 631 O O . PRO A 1 93 ? -10.368 2.311 21.133 1.00 92.31 93 PRO A O 1
ATOM 634 N N . ILE A 1 94 ? -10.346 0.422 22.351 1.00 89.62 94 ILE A N 1
ATOM 635 C CA . ILE A 1 94 ? -11.764 0.097 22.155 1.00 89.62 94 ILE A CA 1
ATOM 636 C C . ILE A 1 94 ? -12.631 1.077 22.957 1.00 89.62 94 ILE A C 1
ATOM 638 O O . ILE A 1 94 ? -12.430 1.242 24.159 1.00 89.62 94 ILE A O 1
ATOM 642 N N . GLU A 1 95 ? -13.591 1.723 22.290 1.00 82.62 95 GLU A N 1
ATOM 643 C CA . GLU A 1 95 ? -14.562 2.629 22.926 1.00 82.62 95 GLU A CA 1
ATOM 644 C C . GLU A 1 95 ? -15.919 1.945 23.116 1.00 82.62 95 GLU A C 1
ATOM 646 O O . GLU A 1 95 ? -16.561 2.125 24.150 1.00 82.62 95 GLU A O 1
ATOM 651 N N . GLN A 1 96 ? -16.333 1.133 22.142 1.00 74.62 96 GLN A N 1
ATOM 652 C CA . GLN A 1 96 ? -17.507 0.269 22.193 1.00 74.62 96 GLN A CA 1
ATOM 653 C C . GLN A 1 96 ? -17.144 -1.126 21.673 1.00 74.62 96 GLN A C 1
ATOM 655 O O . GLN A 1 96 ? -16.400 -1.257 20.702 1.00 74.62 96 GLN A O 1
ATOM 660 N N . GLU A 1 97 ? -17.663 -2.169 22.320 1.00 64.50 97 GLU A N 1
ATOM 661 C CA . GLU A 1 97 ? -17.448 -3.553 21.892 1.00 64.50 97 GLU A CA 1
ATOM 662 C C . GLU A 1 97 ? -18.209 -3.814 20.581 1.00 64.50 97 GLU A C 1
ATOM 664 O O . GLU A 1 97 ? -19.406 -3.545 20.469 1.00 64.50 97 GLU A O 1
ATOM 669 N N . PHE A 1 98 ? -17.505 -4.289 19.553 1.00 61.34 98 PHE A N 1
ATOM 670 C CA . PHE A 1 98 ? -18.092 -4.528 18.236 1.00 61.34 98 PHE A CA 1
ATOM 671 C C . PHE A 1 98 ? -18.959 -5.797 18.282 1.00 61.34 98 PHE A C 1
ATOM 673 O O . PHE A 1 98 ? -18.441 -6.893 18.479 1.00 61.34 98 PHE A O 1
ATOM 680 N N . GLY A 1 99 ? -20.273 -5.676 18.061 1.00 61.12 99 GLY A N 1
ATOM 681 C CA . GLY A 1 99 ? -21.172 -6.832 17.924 1.00 61.12 99 GLY A CA 1
ATOM 682 C C . GLY A 1 99 ? -22.014 -7.206 19.150 1.00 61.12 99 GLY A C 1
ATOM 683 O O . GLY A 1 99 ? -22.622 -8.277 19.141 1.00 61.12 99 GLY A O 1
ATOM 684 N N . THR A 1 100 ? -22.114 -6.353 20.170 1.00 51.84 100 THR A N 1
ATOM 685 C CA . THR A 1 100 ? -23.153 -6.471 21.207 1.00 51.84 100 THR A CA 1
ATOM 686 C C . THR A 1 100 ? -24.392 -5.630 20.843 1.00 51.84 100 THR A C 1
ATOM 688 O O . THR A 1 100 ? -24.230 -4.494 20.394 1.00 51.84 100 THR A O 1
ATOM 691 N N . PRO A 1 101 ? -25.618 -6.191 20.943 1.00 52.47 101 PRO A N 1
ATOM 692 C CA . PRO A 1 101 ? -26.867 -5.472 20.668 1.00 52.47 101 PRO A CA 1
ATOM 693 C C . PRO A 1 101 ? -27.195 -4.403 21.717 1.00 52.47 101 PRO A C 1
ATOM 695 O O . PRO A 1 101 ? -26.793 -4.572 22.892 1.00 52.47 101 PRO A O 1
#

Secondary structure (DSSP, 8-state):
----HHHHHHHHHHHHHHHHHHHHHHHHHHHHHHHHHHHHHHHHHHHHHHHHTT-----SSSEEEEEEETTEEEEEEEE--TTS-EEEEEEEE-SS-TT--